Protein AF-C6LJI4-F1 (afdb_monomer)

Foldseek 3Di:
DDDDDDPDDDDDDPPVPPPPPPDPPPQDLVNLVVLLVVLVVCVVVPHDPVSLVVSLVSNVVSCVVCPVVDDPVSVVVSVVSVVVVVVVVVVVVVVD

Organism: NCBI:txid478749

Structure (mmCIF, N/CA/C/O backbone):
data_AF-C6LJI4-F1
#
_entry.id   AF-C6LJI4-F1
#
loop_
_atom_site.group_PDB
_atom_site.id
_atom_site.type_symbol
_atom_site.label_atom_id
_atom_site.label_alt_id
_atom_site.label_comp_id
_atom_site.label_asym_id
_atom_site.label_entity_id
_atom_site.label_seq_id
_atom_site.pdbx_PDB_ins_code
_atom_site.Cartn_x
_atom_site.Cartn_y
_atom_site.Cartn_z
_atom_site.occupancy
_atom_site.B_iso_or_equiv
_atom_site.auth_seq_id
_atom_site.auth_comp_id
_atom_site.auth_asym_id
_atom_site.auth_atom_id
_atom_site.pdbx_PDB_model_num
ATOM 1 N N . MET A 1 1 ? 60.604 -6.750 -29.473 1.00 41.78 1 MET A N 1
ATOM 2 C CA . MET A 1 1 ? 60.209 -6.644 -28.053 1.00 41.78 1 MET A CA 1
ATOM 3 C C . MET A 1 1 ? 58.831 -7.257 -27.916 1.00 41.78 1 MET A C 1
ATOM 5 O O . MET A 1 1 ? 57.941 -6.884 -28.669 1.00 41.78 1 MET A O 1
ATOM 9 N N . THR A 1 2 ? 58.725 -8.281 -27.077 1.00 46.78 2 THR A N 1
ATOM 10 C CA . THR A 1 2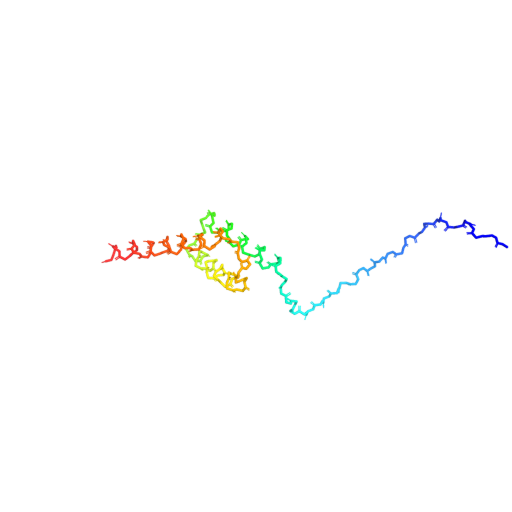 ? 57.569 -9.168 -26.913 1.00 46.78 2 THR A CA 1
ATOM 11 C C . THR A 1 2 ? 56.472 -8.559 -26.037 1.00 46.78 2 THR A C 1
ATOM 13 O O . THR A 1 2 ? 56.702 -7.633 -25.267 1.00 46.78 2 THR A O 1
ATOM 16 N N . LEU A 1 3 ? 55.266 -9.095 -26.226 1.00 45.69 3 LEU A N 1
ATOM 17 C CA . LEU A 1 3 ? 53.948 -8.626 -25.786 1.00 45.69 3 LEU A CA 1
ATOM 18 C C . LEU A 1 3 ? 53.554 -9.021 -24.348 1.00 45.69 3 LEU A C 1
ATOM 20 O O . LEU A 1 3 ? 52.369 -9.045 -24.026 1.00 45.69 3 LEU A O 1
ATOM 24 N N . GLU A 1 4 ? 54.501 -9.314 -23.465 1.00 49.22 4 GLU A N 1
ATOM 25 C CA . GLU A 1 4 ? 54.191 -9.704 -22.089 1.00 49.22 4 GLU A CA 1
ATOM 26 C C . GLU A 1 4 ? 55.008 -8.906 -21.084 1.00 49.22 4 GLU A C 1
ATOM 28 O O . GLU A 1 4 ? 56.122 -8.491 -21.365 1.00 49.22 4 GLU A O 1
ATOM 33 N N . GLU A 1 5 ? 54.421 -8.743 -19.900 1.00 52.22 5 GLU A N 1
ATOM 34 C CA . GLU A 1 5 ? 54.991 -8.114 -18.705 1.00 52.22 5 GLU A CA 1
ATOM 35 C C . GLU A 1 5 ? 54.784 -6.603 -18.559 1.00 52.22 5 GLU A C 1
ATOM 37 O O . GLU A 1 5 ? 55.703 -5.794 -18.633 1.00 52.22 5 GLU A O 1
ATOM 42 N N . SER A 1 6 ? 53.566 -6.216 -18.166 1.00 43.94 6 SER A N 1
ATOM 43 C CA . SER A 1 6 ? 53.405 -5.229 -17.082 1.00 43.94 6 SER A CA 1
ATOM 44 C C . SER A 1 6 ? 52.006 -5.274 -16.465 1.00 43.94 6 SER A C 1
ATOM 46 O O . SER A 1 6 ? 51.264 -4.295 -16.414 1.00 43.94 6 SER A O 1
ATOM 48 N N . ARG A 1 7 ? 51.645 -6.435 -15.909 1.00 51.47 7 ARG A N 1
ATOM 49 C CA . ARG A 1 7 ? 50.669 -6.487 -14.814 1.00 51.47 7 ARG A CA 1
ATOM 50 C C . ARG A 1 7 ? 51.365 -6.029 -13.533 1.00 51.47 7 ARG A C 1
ATOM 52 O O . ARG A 1 7 ? 51.892 -6.852 -12.796 1.00 51.47 7 ARG A O 1
ATOM 59 N N . ARG A 1 8 ? 51.362 -4.724 -13.248 1.00 49.66 8 ARG A N 1
ATOM 60 C CA . ARG A 1 8 ? 51.642 -4.194 -11.899 1.00 49.66 8 ARG A CA 1
ATOM 61 C C . ARG A 1 8 ? 50.985 -2.829 -11.695 1.00 49.66 8 ARG A C 1
ATOM 63 O O . ARG A 1 8 ? 51.538 -1.779 -11.984 1.00 49.66 8 ARG A O 1
ATOM 70 N N . THR A 1 9 ? 49.757 -2.891 -11.183 1.00 53.81 9 THR A N 1
ATOM 71 C CA . THR A 1 9 ? 49.275 -2.093 -10.044 1.00 53.81 9 THR A CA 1
ATOM 72 C C . THR A 1 9 ? 49.804 -0.659 -9.905 1.00 53.81 9 THR A C 1
ATOM 74 O O . THR A 1 9 ? 50.898 -0.455 -9.381 1.00 53.81 9 THR A O 1
ATOM 77 N N . LYS A 1 10 ? 48.943 0.338 -10.151 1.00 42.22 10 LYS A N 1
ATOM 78 C CA . LYS A 1 10 ? 48.779 1.468 -9.217 1.00 42.22 10 LYS A CA 1
ATOM 79 C C . LYS A 1 10 ? 47.540 2.302 -9.538 1.00 42.22 10 LYS A C 1
ATOM 81 O O . LYS A 1 10 ? 47.515 3.107 -10.459 1.00 42.22 10 LYS A O 1
ATOM 86 N N . SER A 1 11 ? 46.515 2.075 -8.718 1.00 50.50 11 SER A N 1
ATOM 87 C CA . SER A 1 11 ? 45.665 3.092 -8.095 1.00 50.50 11 SER A CA 1
ATOM 88 C C . SER A 1 11 ? 45.650 4.463 -8.781 1.00 50.50 11 SER A C 1
ATOM 90 O O . SER A 1 11 ? 46.498 5.318 -8.527 1.00 50.50 11 SER A O 1
ATOM 92 N N . ARG A 1 12 ? 44.617 4.711 -9.587 1.00 44.19 12 ARG A N 1
ATOM 93 C CA . ARG A 1 12 ? 44.229 6.071 -9.965 1.00 44.19 12 ARG A CA 1
ATOM 94 C C . ARG A 1 12 ? 42.754 6.276 -9.651 1.00 44.19 12 ARG A C 1
ATOM 96 O O . ARG A 1 12 ? 41.892 6.230 -10.514 1.00 44.19 12 ARG A O 1
ATOM 103 N N . ARG A 1 13 ? 42.508 6.432 -8.345 1.00 52.50 13 ARG A N 1
ATOM 104 C CA . ARG A 1 13 ? 41.472 7.261 -7.708 1.00 52.50 13 ARG A CA 1
ATOM 105 C C . ARG A 1 13 ? 40.394 7.739 -8.692 1.00 52.50 13 ARG A C 1
ATOM 107 O O . ARG A 1 13 ? 40.454 8.863 -9.191 1.00 52.50 13 ARG A O 1
ATOM 114 N N . ILE A 1 14 ? 39.391 6.901 -8.944 1.00 51.56 14 ILE A N 1
ATOM 115 C CA . ILE A 1 14 ? 38.159 7.365 -9.577 1.00 51.56 14 ILE A CA 1
ATOM 116 C C . ILE A 1 14 ? 37.483 8.244 -8.525 1.00 51.56 14 ILE A C 1
ATOM 118 O O . ILE A 1 14 ? 36.807 7.770 -7.616 1.00 51.56 14 ILE A O 1
ATOM 122 N N . LYS A 1 15 ? 37.741 9.555 -8.597 1.00 45.03 15 LYS A N 1
ATOM 123 C CA . LYS A 1 15 ? 36.825 10.562 -8.068 1.00 45.03 15 LYS A CA 1
ATOM 124 C C . LYS A 1 15 ? 35.529 10.333 -8.834 1.00 45.03 15 LYS A C 1
ATOM 126 O O . LYS A 1 15 ? 35.370 10.859 -9.933 1.00 45.03 15 LYS A O 1
ATOM 131 N N . SER A 1 16 ? 34.639 9.520 -8.276 1.00 49.47 16 SER A N 1
ATOM 132 C CA . SER A 1 16 ? 33.258 9.410 -8.723 1.00 49.47 16 SER A CA 1
ATOM 133 C C . SER A 1 16 ? 32.645 10.788 -8.525 1.00 49.47 16 SER A C 1
ATOM 135 O O . SER A 1 16 ? 32.207 11.160 -7.437 1.00 49.47 16 SER A O 1
ATOM 137 N N . ARG A 1 17 ? 32.766 11.617 -9.563 1.00 45.22 17 ARG A N 1
ATOM 138 C CA . ARG A 1 17 ? 32.175 12.941 -9.638 1.00 45.22 17 ARG A CA 1
ATOM 139 C C . ARG A 1 17 ? 30.681 12.709 -9.489 1.00 45.22 17 ARG A C 1
ATOM 141 O O . ARG A 1 17 ? 30.052 12.136 -10.368 1.00 45.22 17 ARG A O 1
ATOM 148 N N . ARG A 1 18 ? 30.177 13.085 -8.314 1.00 50.34 18 ARG A N 1
ATOM 149 C CA . ARG A 1 18 ? 28.776 13.080 -7.901 1.00 50.34 18 ARG A CA 1
ATOM 150 C C . ARG A 1 18 ? 27.948 13.657 -9.046 1.00 50.34 18 ARG A C 1
ATOM 152 O O . ARG A 1 18 ? 27.921 14.873 -9.228 1.00 50.34 18 ARG A O 1
ATOM 159 N N . ILE A 1 19 ? 27.330 12.792 -9.842 1.00 54.91 19 ILE A N 1
ATOM 160 C CA . ILE A 1 19 ? 26.380 13.232 -10.852 1.00 54.91 19 ILE A CA 1
ATOM 161 C C . ILE A 1 19 ? 25.131 13.596 -10.054 1.00 54.91 19 ILE A C 1
ATO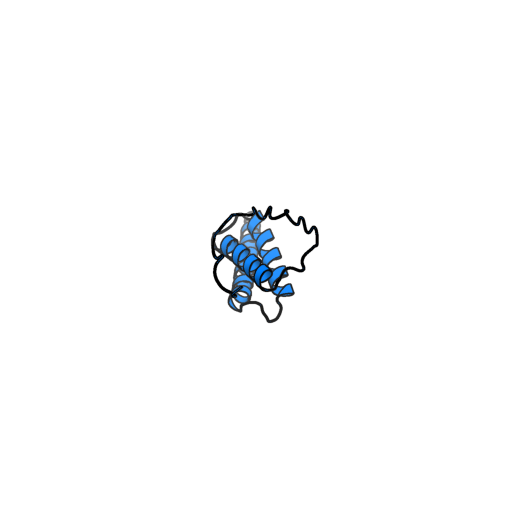M 163 O O . ILE A 1 19 ? 24.335 12.740 -9.679 1.00 54.91 19 ILE A O 1
ATOM 167 N N . LYS A 1 20 ? 25.014 14.876 -9.682 1.00 50.78 20 LYS A N 1
ATOM 168 C CA . LYS A 1 20 ? 23.725 15.470 -9.328 1.00 50.78 20 LYS A CA 1
ATOM 169 C C . LYS A 1 20 ? 22.927 15.554 -10.629 1.00 50.78 20 LYS A C 1
ATOM 171 O O . LYS A 1 20 ? 22.832 16.614 -11.236 1.00 50.78 20 LYS A O 1
ATOM 176 N N . SER A 1 21 ? 22.408 14.418 -11.079 1.00 50.03 21 SER A N 1
ATOM 177 C CA . SER A 1 21 ? 21.393 14.378 -12.121 1.00 50.03 21 SER A CA 1
ATOM 178 C C . SER A 1 21 ? 20.085 14.802 -11.470 1.00 50.03 21 SER A C 1
ATOM 180 O O . SER A 1 21 ? 19.325 13.975 -10.981 1.00 50.03 21 SER A O 1
ATOM 182 N N . GLY A 1 22 ? 19.852 16.111 -11.406 1.00 46.50 22 GLY A N 1
ATOM 183 C CA . GLY A 1 22 ? 18.543 16.696 -11.118 1.00 46.50 22 GLY A CA 1
ATOM 184 C C . GLY A 1 22 ? 17.583 16.498 -12.291 1.00 46.50 22 GLY A C 1
ATOM 185 O O . GLY A 1 22 ? 17.040 17.465 -12.805 1.00 46.50 22 GLY A O 1
ATOM 186 N N . GLY A 1 23 ? 17.423 15.256 -12.744 1.00 41.69 23 GLY A N 1
ATOM 187 C CA . GLY A 1 23 ? 16.332 14.853 -13.615 1.00 41.69 23 GLY A CA 1
ATOM 188 C C . GLY A 1 23 ? 15.297 14.167 -12.743 1.00 41.69 23 GLY A C 1
ATOM 189 O O . GLY A 1 23 ? 15.659 13.320 -11.927 1.00 41.69 23 GLY A O 1
ATOM 190 N N . GLN A 1 24 ? 14.022 14.519 -12.891 1.00 51.34 24 GLN A N 1
ATOM 191 C CA . GLN A 1 24 ? 12.944 13.616 -12.500 1.00 51.34 24 GLN A CA 1
ATOM 192 C C . GLN A 1 24 ? 13.134 12.335 -13.317 1.00 51.34 24 GLN A C 1
ATOM 194 O O . GLN A 1 24 ? 12.630 12.216 -14.429 1.00 51.34 24 GLN A O 1
ATOM 199 N N . SER A 1 25 ? 13.943 11.406 -12.805 1.00 52.22 25 SER A N 1
ATOM 200 C CA . SER A 1 25 ? 13.981 10.052 -13.325 1.00 52.22 25 SER A CA 1
ATOM 201 C C . SER A 1 25 ? 12.553 9.554 -13.193 1.00 52.22 25 SER A C 1
ATOM 203 O O . SER A 1 25 ? 12.007 9.555 -12.085 1.00 52.22 25 SER A O 1
ATOM 205 N N . MET A 1 26 ? 11.916 9.228 -14.320 1.00 57.78 26 MET A N 1
ATOM 206 C CA . MET A 1 26 ? 10.673 8.470 -14.282 1.00 57.78 26 MET A CA 1
ATOM 207 C C . MET A 1 26 ? 10.931 7.289 -13.355 1.00 57.78 26 MET A C 1
ATOM 209 O O . MET A 1 26 ? 11.890 6.543 -13.572 1.00 57.78 26 MET A O 1
ATOM 213 N N . LYS A 1 27 ? 10.157 7.204 -12.270 1.00 68.69 27 LYS A N 1
ATOM 214 C CA . LYS A 1 27 ? 10.360 6.155 -11.278 1.00 68.69 27 LYS A CA 1
ATOM 215 C C . LYS A 1 27 ? 10.236 4.824 -11.990 1.00 68.69 27 LYS A C 1
ATOM 217 O O . LYS A 1 27 ? 9.261 4.608 -12.714 1.00 68.69 27 LYS A O 1
ATOM 222 N N . THR A 1 28 ? 11.226 3.960 -11.831 1.00 82.69 28 THR A N 1
ATOM 223 C CA . THR A 1 28 ? 11.164 2.645 -12.460 1.00 82.69 28 THR A CA 1
ATOM 224 C C . THR A 1 28 ? 10.036 1.838 -11.817 1.00 82.69 28 THR A C 1
ATOM 226 O O . THR A 1 28 ? 9.619 2.090 -10.683 1.00 82.69 28 THR A O 1
ATOM 229 N N . ARG A 1 29 ? 9.517 0.840 -12.536 1.00 83.06 29 ARG A N 1
ATOM 230 C CA . ARG A 1 29 ? 8.478 -0.071 -12.025 1.00 83.06 29 ARG A CA 1
ATOM 231 C C . ARG A 1 29 ? 8.853 -0.672 -10.664 1.00 83.06 29 ARG A C 1
ATOM 233 O O . ARG A 1 29 ? 8.012 -0.767 -9.776 1.00 83.06 29 ARG A O 1
ATOM 240 N N . GLU A 1 30 ? 10.123 -1.023 -10.488 1.00 86.38 30 GLU A N 1
ATOM 241 C CA . GLU A 1 30 ? 10.670 -1.573 -9.244 1.00 86.38 30 GLU A CA 1
ATOM 242 C C . GLU A 1 30 ? 10.640 -0.560 -8.092 1.00 86.38 30 GLU A C 1
ATOM 244 O O . GLU A 1 30 ? 10.282 -0.915 -6.970 1.00 86.38 30 GLU A O 1
ATOM 249 N N . GLU A 1 31 ? 10.935 0.714 -8.362 1.00 88.06 31 GLU A N 1
ATOM 250 C CA . GLU A 1 31 ? 10.836 1.779 -7.358 1.00 88.06 31 GLU A CA 1
ATOM 251 C C . GLU A 1 31 ? 9.387 1.996 -6.909 1.00 88.06 31 GLU A C 1
ATOM 253 O O . GLU A 1 31 ? 9.127 2.185 -5.721 1.00 88.06 31 GLU A O 1
ATOM 258 N N . ILE A 1 32 ? 8.428 1.930 -7.837 1.00 89.81 32 ILE A N 1
ATOM 259 C CA . ILE A 1 32 ? 6.998 2.080 -7.534 1.00 89.81 32 ILE A CA 1
ATOM 260 C C . ILE A 1 32 ? 6.506 0.908 -6.673 1.00 89.81 32 ILE A C 1
ATOM 262 O O . ILE A 1 32 ? 5.807 1.131 -5.682 1.00 89.81 32 ILE A O 1
ATOM 266 N N . ILE A 1 33 ? 6.915 -0.324 -6.996 1.00 89.44 33 ILE A N 1
ATOM 267 C CA . ILE A 1 33 ? 6.617 -1.509 -6.176 1.00 89.44 33 ILE A CA 1
ATOM 268 C C . ILE A 1 33 ? 7.245 -1.367 -4.785 1.00 89.44 33 ILE A C 1
ATOM 270 O O . ILE A 1 33 ? 6.559 -1.567 -3.788 1.00 89.44 33 ILE A O 1
ATOM 274 N N . SER A 1 34 ? 8.504 -0.939 -4.690 1.00 91.31 34 SER A N 1
ATOM 275 C CA . SER A 1 34 ? 9.173 -0.721 -3.401 1.00 91.31 34 SER A CA 1
ATOM 276 C C . SER A 1 34 ? 8.439 0.312 -2.533 1.00 91.31 34 SER A C 1
ATOM 278 O O . SER A 1 34 ? 8.178 0.077 -1.352 1.00 91.31 34 SER A O 1
ATOM 280 N N . MET A 1 35 ? 7.997 1.427 -3.127 1.00 92.81 35 MET A N 1
ATOM 281 C CA . MET A 1 35 ? 7.182 2.432 -2.434 1.00 92.81 35 MET A CA 1
ATOM 282 C C . MET A 1 35 ? 5.826 1.885 -1.967 1.00 92.81 35 MET A C 1
ATOM 284 O O . MET A 1 35 ? 5.320 2.308 -0.918 1.00 92.81 35 MET A O 1
ATOM 288 N N . LEU A 1 36 ? 5.221 0.989 -2.753 1.00 93.06 36 LEU A N 1
ATOM 289 C CA . LEU A 1 36 ? 3.964 0.324 -2.413 1.00 93.06 36 LEU A CA 1
ATOM 290 C C . LEU A 1 36 ? 4.169 -0.598 -1.210 1.00 93.06 36 LEU A C 1
ATOM 292 O O . LEU A 1 36 ? 3.397 -0.533 -0.254 1.00 93.06 36 LEU A O 1
ATOM 296 N N . GLU A 1 37 ? 5.244 -1.386 -1.214 1.00 93.38 37 GLU A N 1
ATOM 297 C CA . GLU A 1 37 ? 5.597 -2.267 -0.102 1.00 93.38 37 GLU A CA 1
ATOM 298 C C . GLU A 1 37 ? 5.923 -1.508 1.181 1.00 93.38 37 GLU A C 1
ATOM 300 O O . GLU A 1 37 ? 5.474 -1.892 2.260 1.00 93.38 37 GLU A O 1
ATOM 305 N N . GLU A 1 38 ? 6.679 -0.416 1.087 1.00 93.81 38 GLU A N 1
ATOM 306 C CA . GLU A 1 38 ? 6.988 0.439 2.232 1.00 93.81 38 GLU A CA 1
ATOM 307 C C . GLU A 1 38 ? 5.707 1.001 2.861 1.00 93.81 38 GLU A C 1
ATOM 309 O O . GLU A 1 38 ? 5.500 0.899 4.073 1.00 93.81 38 GLU A O 1
ATOM 314 N N . SER A 1 39 ? 4.807 1.528 2.026 1.00 93.19 39 SER A N 1
ATOM 315 C CA . SER A 1 39 ? 3.528 2.073 2.487 1.00 93.19 39 SER A CA 1
ATOM 316 C C . SER A 1 39 ? 2.651 0.977 3.101 1.00 93.19 39 SER A C 1
ATOM 318 O O . SER A 1 39 ? 2.049 1.188 4.152 1.00 93.19 39 SER A O 1
ATOM 320 N N . GLY A 1 40 ? 2.631 -0.217 2.502 1.00 92.62 40 GLY A N 1
ATOM 321 C CA . GLY A 1 40 ? 1.922 -1.378 3.035 1.00 92.62 40 GLY A CA 1
ATOM 322 C C . GLY A 1 40 ? 2.439 -1.822 4.404 1.00 92.62 40 GLY A C 1
ATOM 323 O O . GLY A 1 40 ? 1.644 -2.026 5.318 1.00 92.62 40 GLY A O 1
ATOM 324 N N . LYS A 1 41 ? 3.762 -1.881 4.596 1.00 93.38 41 LYS A N 1
ATOM 325 C CA . LYS A 1 41 ? 4.380 -2.203 5.896 1.00 93.38 41 LYS A CA 1
ATOM 326 C C . LYS A 1 41 ? 4.007 -1.191 6.975 1.00 93.38 41 LYS A C 1
ATOM 328 O O . LYS A 1 41 ? 3.811 -1.569 8.128 1.00 93.38 41 LYS A O 1
ATOM 333 N N . ILE A 1 42 ? 3.920 0.093 6.623 1.00 92.56 42 ILE A N 1
ATOM 334 C CA . ILE A 1 42 ? 3.489 1.133 7.564 1.00 92.56 42 ILE A CA 1
ATOM 335 C C . ILE A 1 42 ? 2.026 0.913 7.953 1.00 92.56 42 ILE A C 1
ATOM 337 O O . ILE A 1 42 ? 1.715 0.942 9.141 1.00 92.56 42 ILE A O 1
ATOM 341 N N . MET A 1 43 ? 1.155 0.612 6.985 1.00 91.81 43 MET A N 1
ATOM 342 C CA . MET A 1 43 ? -0.257 0.302 7.234 1.00 91.81 43 MET A CA 1
ATOM 343 C C . MET A 1 43 ? -0.445 -0.940 8.117 1.00 91.81 43 MET A C 1
AT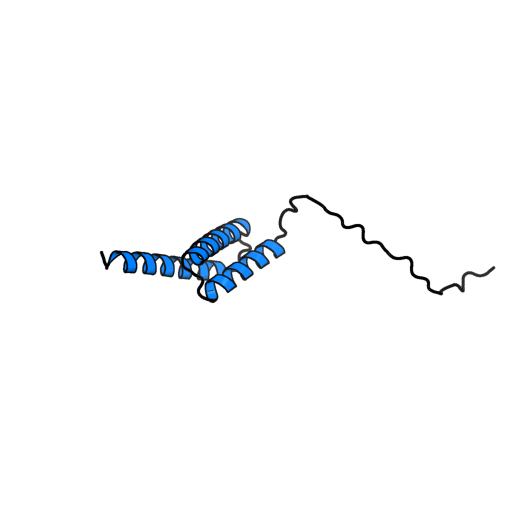OM 345 O O . MET A 1 43 ? -1.286 -0.928 9.016 1.00 91.81 43 MET A O 1
ATOM 349 N N . GLU A 1 44 ? 0.357 -1.989 7.921 1.00 90.38 44 GLU A N 1
ATOM 350 C CA . GLU A 1 44 ? 0.319 -3.210 8.740 1.00 90.38 44 GLU A CA 1
ATOM 351 C C . GLU A 1 44 ? 0.748 -2.983 10.192 1.00 90.38 44 GLU A C 1
ATOM 353 O O . GLU A 1 44 ? 0.211 -3.621 11.096 1.00 90.38 44 GLU A O 1
ATOM 358 N N . LYS A 1 45 ? 1.665 -2.042 10.441 1.00 91.00 45 LYS A N 1
ATOM 359 C CA . LYS A 1 45 ? 2.106 -1.683 11.799 1.00 91.00 45 LYS A CA 1
ATOM 360 C C . LYS A 1 45 ? 1.062 -0.902 12.601 1.00 91.00 45 LYS A C 1
ATOM 362 O O . LYS A 1 45 ? 1.281 -0.660 13.783 1.00 91.00 45 LYS A O 1
ATOM 367 N N . GLY A 1 46 ? -0.056 -0.512 11.987 1.00 86.69 46 GLY A N 1
ATOM 368 C CA . GLY A 1 46 ? -1.090 0.287 12.639 1.00 86.69 46 GLY A CA 1
ATOM 369 C C . GLY A 1 46 ? -0.645 1.741 12.826 1.00 86.69 46 GLY A C 1
ATOM 370 O O . GLY A 1 46 ? -0.356 2.151 13.949 1.00 86.69 46 GLY A O 1
ATOM 371 N N . PRO A 1 47 ? -0.588 2.537 11.746 1.00 86.94 47 PRO A N 1
ATOM 372 C CA . PRO A 1 47 ? -0.115 3.911 11.808 1.00 86.94 47 PRO A CA 1
ATOM 373 C C . PRO A 1 47 ? -1.120 4.817 12.533 1.00 86.94 47 PRO A C 1
ATOM 375 O O . PRO A 1 47 ? -2.287 4.456 12.747 1.00 86.94 47 PRO A O 1
ATOM 378 N N . THR A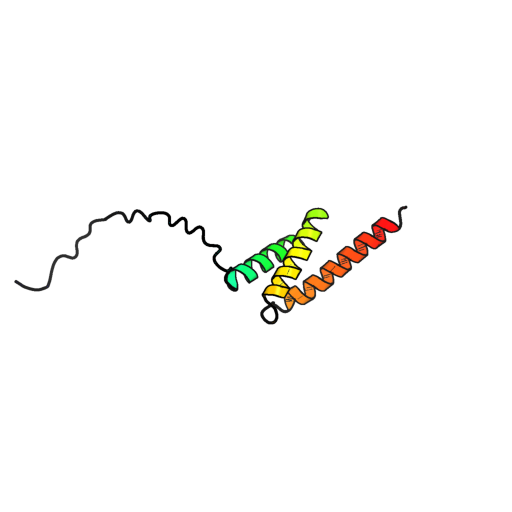 1 48 ? -0.678 6.026 12.896 1.00 87.88 48 THR A N 1
ATOM 379 C CA . THR A 1 48 ? -1.577 7.046 13.456 1.00 87.88 48 THR A CA 1
ATOM 380 C C . THR A 1 48 ? -2.705 7.367 12.472 1.00 87.88 48 THR A C 1
ATOM 382 O O . THR A 1 48 ? -2.594 7.102 11.279 1.00 87.88 48 THR A O 1
ATOM 385 N N . GLN A 1 49 ? -3.812 7.959 12.931 1.00 82.00 49 GLN A N 1
ATOM 386 C CA . GLN A 1 49 ? -4.947 8.251 12.043 1.00 82.00 49 GLN A CA 1
ATOM 387 C C . GLN A 1 49 ? -4.565 9.146 10.850 1.00 82.00 49 GLN A C 1
ATOM 389 O O . GLN A 1 49 ? -5.064 8.937 9.745 1.00 82.00 49 GLN A O 1
ATOM 394 N N . LYS A 1 50 ? -3.674 10.122 11.066 1.00 83.31 50 LYS A N 1
ATOM 395 C CA . LYS A 1 50 ? -3.194 11.027 10.015 1.00 83.31 50 LYS A CA 1
ATOM 396 C C . LYS A 1 50 ? -2.332 10.280 8.996 1.00 83.31 50 LYS A C 1
ATOM 398 O O . LYS A 1 50 ? -2.562 10.402 7.795 1.00 83.31 50 LYS A O 1
ATOM 403 N N . ASP A 1 51 ? -1.400 9.469 9.486 1.00 88.62 51 ASP A N 1
ATOM 404 C CA . ASP A 1 51 ? -0.495 8.686 8.644 1.00 88.62 51 ASP A CA 1
ATOM 405 C C . ASP A 1 51 ? -1.250 7.582 7.893 1.00 88.62 51 ASP A C 1
ATOM 407 O O . ASP A 1 51 ? -0.957 7.307 6.735 1.00 88.62 51 ASP A O 1
ATOM 411 N N . PHE A 1 52 ? -2.280 6.999 8.511 1.00 89.12 52 PHE A N 1
ATOM 412 C CA . PHE A 1 52 ? -3.133 5.987 7.896 1.00 89.12 52 PHE A CA 1
ATOM 413 C C . PHE A 1 52 ? -3.776 6.500 6.608 1.00 89.12 52 PHE A C 1
ATOM 415 O O . PHE A 1 52 ? -3.684 5.842 5.575 1.00 89.12 52 PHE A O 1
ATOM 422 N N . ARG A 1 53 ? -4.399 7.686 6.645 1.00 89.06 53 ARG A N 1
ATOM 423 C CA . ARG A 1 53 ? -5.034 8.263 5.452 1.00 89.06 53 ARG A CA 1
ATOM 424 C C . ARG A 1 53 ? -4.002 8.567 4.371 1.00 89.06 53 ARG A C 1
ATOM 426 O O . ARG A 1 53 ? -4.189 8.168 3.229 1.00 89.06 53 ARG A O 1
ATOM 433 N N . PHE A 1 54 ? -2.893 9.199 4.753 1.00 92.38 54 PHE A N 1
ATOM 434 C CA . PHE A 1 54 ? -1.813 9.523 3.823 1.00 92.38 54 PHE A CA 1
ATOM 435 C C . PHE A 1 54 ? -1.265 8.275 3.115 1.00 92.38 54 PHE A C 1
ATOM 437 O O . PHE A 1 54 ? -1.124 8.256 1.893 1.00 92.38 54 PHE A O 1
ATOM 444 N N . HIS A 1 55 ? -0.971 7.213 3.869 1.00 93.06 55 HIS A N 1
ATOM 445 C CA . HIS A 1 55 ? -0.450 5.978 3.293 1.00 93.06 55 HIS A CA 1
ATOM 446 C C . HIS A 1 55 ? -1.500 5.224 2.481 1.00 93.06 55 HIS A C 1
ATOM 448 O O . HIS A 1 55 ? -1.141 4.618 1.476 1.00 93.06 55 HIS A O 1
ATOM 454 N N . MET A 1 56 ? -2.779 5.296 2.849 1.00 93.44 56 MET A N 1
ATOM 455 C CA . MET A 1 56 ? -3.854 4.719 2.047 1.00 93.44 56 MET A CA 1
ATOM 456 C C . MET A 1 56 ? -3.973 5.407 0.679 1.00 93.44 56 MET A C 1
ATOM 458 O O . MET A 1 56 ? -3.879 4.719 -0.333 1.00 93.44 56 MET A O 1
ATOM 462 N N . GLU A 1 57 ? -4.072 6.739 0.635 1.00 93.00 57 GLU A N 1
ATOM 463 C CA . GLU A 1 57 ? -4.134 7.521 -0.617 1.00 93.00 57 GLU A CA 1
ATOM 464 C C . GLU A 1 57 ? -2.887 7.293 -1.487 1.00 93.00 57 GLU A C 1
ATOM 466 O O . GLU A 1 57 ? -2.956 7.133 -2.711 1.00 93.00 57 GLU A O 1
ATOM 471 N N . ARG A 1 58 ? -1.714 7.208 -0.847 1.00 93.75 58 ARG A N 1
ATOM 472 C CA . ARG A 1 58 ? -0.463 6.869 -1.529 1.00 93.75 58 ARG A CA 1
ATOM 473 C C . ARG A 1 58 ? -0.520 5.474 -2.150 1.00 93.75 58 ARG A C 1
ATOM 475 O O . ARG A 1 58 ? -0.100 5.314 -3.290 1.00 93.75 58 ARG A O 1
ATOM 482 N N . ILE A 1 59 ? -1.023 4.472 -1.431 1.00 93.88 59 ILE A N 1
ATOM 483 C CA . ILE A 1 59 ? -1.176 3.103 -1.944 1.00 93.88 59 ILE A CA 1
ATOM 484 C C . ILE A 1 59 ? -2.155 3.071 -3.118 1.00 93.88 59 ILE A C 1
ATOM 486 O O . ILE A 1 59 ? -1.851 2.428 -4.116 1.00 93.88 59 ILE A O 1
ATOM 490 N N . GLU A 1 60 ? -3.278 3.788 -3.046 1.00 93.50 60 GLU A N 1
ATOM 491 C CA . GLU A 1 60 ? -4.219 3.905 -4.169 1.00 93.50 60 GLU A CA 1
ATOM 492 C C . GLU A 1 60 ? -3.543 4.444 -5.424 1.00 93.50 60 GLU A C 1
ATOM 494 O O . GLU A 1 60 ? -3.617 3.816 -6.477 1.00 93.50 60 GLU A O 1
ATOM 499 N N . THR A 1 61 ? -2.817 5.552 -5.279 1.00 93.19 61 THR A N 1
ATOM 500 C CA . THR A 1 61 ? -2.090 6.185 -6.383 1.00 93.19 61 THR A CA 1
ATOM 501 C C . THR A 1 61 ? -1.058 5.226 -6.982 1.00 93.19 61 THR A C 1
ATOM 503 O O . THR A 1 61 ? -0.946 5.094 -8.196 1.00 93.19 61 THR A O 1
ATOM 506 N N . LEU A 1 62 ? -0.299 4.515 -6.142 1.00 92.75 62 LEU A N 1
ATOM 507 C CA . LEU A 1 62 ? 0.713 3.558 -6.603 1.00 92.75 62 LEU A CA 1
ATOM 508 C C . LEU A 1 62 ? 0.085 2.358 -7.326 1.00 92.75 62 LEU A C 1
ATOM 510 O O . LEU A 1 62 ? 0.639 1.887 -8.315 1.00 92.75 62 LEU A O 1
ATOM 514 N N . ILE A 1 63 ? -1.072 1.884 -6.862 1.00 92.81 63 ILE A N 1
ATOM 515 C CA . ILE A 1 63 ? -1.845 0.824 -7.519 1.00 92.81 63 ILE A CA 1
ATOM 516 C C . ILE A 1 63 ? -2.382 1.299 -8.872 1.00 92.81 63 ILE A C 1
ATOM 518 O O . ILE A 1 63 ? -2.341 0.543 -9.839 1.00 92.81 63 ILE A O 1
ATOM 522 N N . GLU A 1 64 ? -2.864 2.538 -8.961 1.00 91.19 64 GLU A N 1
ATOM 523 C CA . GLU A 1 64 ? -3.334 3.125 -10.217 1.00 91.19 64 GLU A CA 1
ATOM 524 C C . GLU A 1 64 ? -2.197 3.243 -11.238 1.00 91.19 64 GLU A C 1
ATOM 526 O O . GLU A 1 64 ? -2.357 2.821 -12.381 1.00 91.19 64 GLU A O 1
ATOM 531 N N . ILE A 1 65 ? -1.018 3.704 -10.802 1.00 89.94 65 ILE A N 1
ATOM 532 C CA . ILE A 1 65 ? 0.178 3.789 -11.652 1.00 89.94 65 ILE A CA 1
ATOM 533 C C . ILE A 1 65 ? 0.629 2.398 -12.126 1.00 89.94 65 ILE A C 1
ATOM 535 O O . ILE A 1 65 ? 1.004 2.237 -13.285 1.00 89.94 65 ILE A O 1
ATOM 539 N N . LEU A 1 66 ? 0.608 1.388 -11.249 1.00 89.12 66 LEU A N 1
ATOM 540 C CA . LEU A 1 66 ? 0.986 0.017 -11.613 1.00 89.12 66 LEU A CA 1
ATOM 541 C C . LEU A 1 66 ? -0.080 -0.686 -12.464 1.00 89.12 66 LEU A C 1
ATOM 543 O O . LEU A 1 66 ? 0.235 -1.628 -13.189 1.00 89.12 66 LEU A O 1
ATOM 547 N N . GLY A 1 67 ? -1.349 -0.288 -12.367 1.00 88.88 67 GLY A N 1
ATOM 548 C CA . GLY A 1 67 ? -2.444 -0.897 -13.113 1.00 88.88 67 GLY A CA 1
ATOM 549 C C . GLY A 1 67 ? -2.478 -2.416 -12.928 1.00 88.88 67 GLY A C 1
ATOM 550 O O . GLY A 1 67 ? -2.591 -2.920 -11.802 1.00 88.88 67 GLY A O 1
ATOM 551 N N . THR A 1 68 ? -2.368 -3.165 -14.031 1.00 84.44 68 THR A N 1
ATOM 552 C CA . THR A 1 68 ? -2.362 -4.640 -14.057 1.00 84.44 68 THR A CA 1
ATOM 553 C C . THR A 1 68 ? -1.162 -5.272 -13.362 1.00 84.44 68 THR A C 1
ATOM 555 O O . THR A 1 68 ? -1.296 -6.389 -12.871 1.00 84.44 68 THR A O 1
ATOM 558 N N . ASP A 1 69 ? -0.042 -4.556 -13.252 1.00 82.56 69 ASP A N 1
ATOM 559 C CA . ASP A 1 69 ? 1.174 -5.032 -12.584 1.00 82.56 69 ASP A CA 1
ATOM 560 C C . ASP A 1 69 ? 1.090 -4.985 -11.058 1.00 82.56 69 ASP A C 1
ATOM 562 O O . 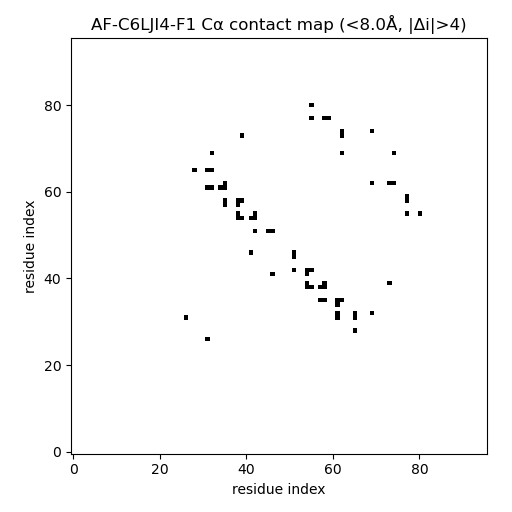ASP A 1 69 ? 1.976 -5.483 -10.363 1.00 82.56 69 ASP A O 1
ATOM 566 N N . THR A 1 70 ? 0.026 -4.391 -10.517 1.00 86.44 70 THR A N 1
ATOM 567 C CA . THR A 1 70 ? -0.192 -4.363 -9.076 1.00 86.44 70 THR A CA 1
ATOM 568 C C . THR A 1 70 ? -0.285 -5.787 -8.518 1.00 86.44 70 THR A C 1
ATOM 570 O O . THR A 1 70 ? -1.178 -6.539 -8.927 1.00 86.44 70 THR A O 1
ATOM 573 N N . PRO A 1 71 ? 0.515 -6.141 -7.496 1.00 87.00 71 PRO A N 1
ATOM 574 C CA . PRO A 1 71 ? 0.359 -7.412 -6.805 1.00 87.00 71 PRO A CA 1
ATOM 575 C C . PRO A 1 71 ? -1.051 -7.563 -6.215 1.00 87.00 71 PRO A C 1
ATOM 577 O O . PRO A 1 71 ? -1.535 -6.694 -5.485 1.00 87.00 71 PRO A O 1
ATOM 580 N N . VAL A 1 72 ? -1.707 -8.698 -6.487 1.00 88.94 72 VAL A N 1
ATOM 581 C CA . VAL A 1 72 ? -3.096 -8.988 -6.062 1.00 88.94 72 VAL A CA 1
ATOM 582 C C . VAL A 1 72 ? -3.295 -8.784 -4.555 1.00 88.94 72 VAL A C 1
ATOM 584 O O . VAL A 1 72 ? -4.346 -8.303 -4.123 1.00 88.94 72 VAL A O 1
ATOM 587 N N . TYR A 1 73 ? -2.259 -9.081 -3.767 1.00 89.81 73 TYR A N 1
ATOM 588 C CA . TYR A 1 73 ? -2.210 -8.836 -2.329 1.00 89.81 73 TYR A CA 1
ATOM 589 C C . TYR A 1 73 ? -2.604 -7.39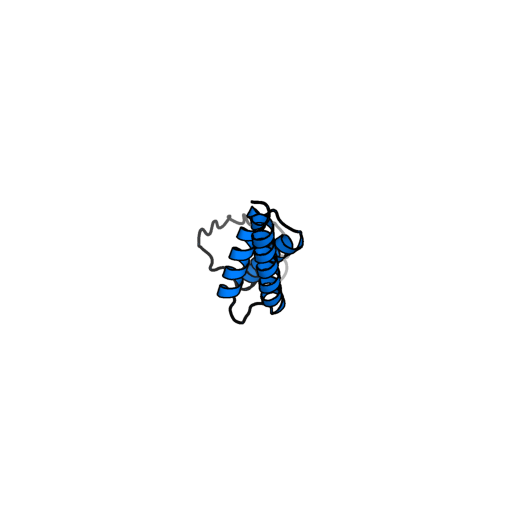9 -1.954 1.00 89.81 73 TYR A C 1
ATOM 591 O O . TYR A 1 73 ? -3.511 -7.202 -1.144 1.00 89.81 73 TYR A O 1
ATOM 599 N N . TYR A 1 74 ? -1.993 -6.393 -2.589 1.00 88.12 74 TYR A N 1
ATOM 600 C CA . TYR A 1 74 ? -2.226 -4.985 -2.257 1.00 88.12 74 TYR A CA 1
ATOM 601 C C . TYR A 1 74 ? -3.619 -4.507 -2.659 1.00 88.12 74 TYR A C 1
ATOM 603 O O . TYR A 1 74 ? -4.217 -3.706 -1.944 1.00 88.12 74 TYR A O 1
ATOM 611 N N . ARG A 1 75 ? -4.198 -5.060 -3.733 1.00 88.50 75 ARG A N 1
ATOM 612 C CA . ARG A 1 75 ? -5.596 -4.776 -4.098 1.00 88.50 75 ARG A CA 1
ATOM 613 C C . ARG A 1 75 ? -6.575 -5.277 -3.038 1.00 88.50 75 ARG A C 1
ATOM 615 O O . ARG A 1 75 ? -7.552 -4.595 -2.736 1.00 88.50 75 ARG A O 1
ATOM 622 N N . LYS A 1 76 ? -6.321 -6.461 -2.470 1.00 92.19 76 LYS A N 1
ATOM 623 C CA . LYS A 1 76 ? -7.136 -7.008 -1.377 1.00 92.19 76 LYS A CA 1
ATOM 624 C C . LYS A 1 76 ? -6.951 -6.192 -0.096 1.00 92.19 76 LYS A C 1
ATOM 626 O O . LYS A 1 76 ? -7.943 -5.783 0.503 1.00 92.19 76 LYS A O 1
ATOM 631 N N . LYS A 1 77 ? -5.704 -5.886 0.275 1.00 92.50 77 LYS A N 1
ATOM 632 C CA . LYS A 1 77 ? -5.392 -5.089 1.469 1.00 92.50 77 LYS A CA 1
ATOM 633 C C . LYS A 1 77 ? -5.969 -3.684 1.431 1.00 92.50 77 LYS A C 1
ATOM 635 O O . LYS A 1 77 ? -6.517 -3.237 2.432 1.00 92.50 77 LYS A O 1
ATOM 640 N N . LEU A 1 78 ? -5.947 -3.027 0.274 1.00 91.44 78 LEU A N 1
ATOM 641 C CA . LEU A 1 78 ? -6.567 -1.716 0.120 1.00 91.44 78 LEU A CA 1
ATOM 642 C C . LEU A 1 78 ? -8.066 -1.742 0.461 1.00 91.44 78 LEU A C 1
ATOM 644 O O . LEU A 1 78 ? -8.548 -0.842 1.144 1.00 91.44 78 LEU A O 1
ATOM 648 N N . LYS A 1 79 ? -8.803 -2.780 0.041 1.00 91.94 79 LYS A N 1
ATOM 649 C CA . LYS A 1 79 ? -10.221 -2.932 0.409 1.00 91.94 79 LYS A CA 1
ATOM 650 C C . LYS A 1 79 ? -10.398 -3.100 1.919 1.00 91.94 79 LYS A C 1
ATOM 652 O O . LYS A 1 79 ? -11.200 -2.383 2.509 1.00 91.94 79 LYS A O 1
ATOM 657 N N . GLU A 1 80 ? -9.608 -3.977 2.541 1.00 92.94 80 GLU A N 1
ATOM 658 C CA . GLU A 1 80 ? -9.633 -4.196 3.996 1.00 92.94 80 GLU A CA 1
ATOM 659 C C . GLU A 1 80 ? -9.354 -2.891 4.767 1.00 92.94 80 GLU A C 1
ATOM 661 O O . GLU A 1 80 ? -10.067 -2.554 5.712 1.00 92.94 80 GLU A O 1
ATOM 666 N N . TRP A 1 81 ? -8.356 -2.109 4.345 1.00 92.19 81 TRP A N 1
ATOM 667 C CA . TRP A 1 81 ? -8.017 -0.838 4.990 1.00 92.19 81 TRP A CA 1
ATOM 668 C C . TRP A 1 81 ? -9.101 0.231 4.821 1.00 92.19 81 TRP A C 1
ATOM 670 O O . TRP A 1 81 ? -9.379 0.964 5.772 1.00 92.19 81 TRP A O 1
ATOM 680 N N . LYS A 1 82 ? -9.768 0.293 3.664 1.00 90.75 82 LYS A N 1
ATOM 681 C CA . LYS A 1 82 ? -10.920 1.187 3.455 1.00 90.75 82 LYS A CA 1
ATOM 682 C C . LYS A 1 82 ? -12.097 0.838 4.359 1.00 90.75 82 LYS A C 1
ATOM 684 O O . LYS A 1 82 ? -12.709 1.726 4.950 1.00 90.75 82 LYS A O 1
ATOM 689 N N . GLU A 1 83 ? -12.406 -0.448 4.503 1.00 90.69 83 GLU A N 1
ATOM 690 C CA . GLU A 1 83 ? -13.461 -0.908 5.411 1.00 90.69 83 GLU A CA 1
ATOM 691 C C . GLU A 1 83 ? -13.131 -0.570 6.870 1.00 90.69 83 GLU A C 1
ATOM 693 O O . GLU A 1 83 ? -13.998 -0.098 7.613 1.00 90.69 83 GLU A O 1
ATOM 698 N N . GLN A 1 84 ? -11.865 -0.727 7.271 1.00 87.19 84 GLN A N 1
ATOM 699 C CA . GLN A 1 84 ? -11.394 -0.308 8.592 1.00 87.19 84 GLN A CA 1
ATOM 700 C C . GLN A 1 84 ? -11.538 1.203 8.808 1.00 87.19 84 GLN A C 1
ATOM 702 O O . GLN A 1 84 ? -11.981 1.619 9.883 1.00 87.19 84 GLN A O 1
ATOM 707 N N . GLU A 1 85 ? -11.204 2.037 7.818 1.00 86.38 85 GLU A N 1
ATOM 708 C CA . GLU A 1 85 ? -11.395 3.488 7.922 1.00 86.38 85 GLU A CA 1
ATOM 709 C C . GLU A 1 85 ? -12.878 3.843 8.079 1.00 86.38 85 GLU A C 1
ATOM 711 O O . GLU A 1 85 ? -13.246 4.600 8.982 1.00 86.38 85 GLU A O 1
ATOM 716 N N . LEU A 1 86 ? -13.744 3.243 7.260 1.00 85.94 86 LEU A N 1
ATOM 717 C CA . LEU A 1 86 ? -15.186 3.460 7.317 1.00 85.94 86 LEU A CA 1
ATOM 718 C C . LEU A 1 86 ? -15.757 3.074 8.689 1.00 85.94 86 LEU A C 1
ATOM 720 O O . LEU A 1 86 ? -16.584 3.794 9.254 1.00 85.94 86 LEU A O 1
ATOM 724 N N . PHE A 1 87 ? -15.290 1.961 9.258 1.00 84.12 87 PHE A N 1
ATOM 725 C CA . PHE A 1 87 ? -15.680 1.530 10.596 1.00 84.12 87 PHE A CA 1
ATOM 726 C C . PHE A 1 87 ? -15.231 2.521 11.681 1.00 84.12 87 PHE A C 1
ATOM 728 O O . PHE A 1 87 ? -16.026 2.870 12.559 1.00 84.12 87 PHE A O 1
ATOM 735 N N . ARG A 1 88 ? -13.994 3.036 11.600 1.00 77.81 88 ARG A N 1
ATOM 736 C CA . ARG A 1 88 ? -13.485 4.078 12.513 1.00 77.81 88 ARG A CA 1
ATOM 737 C C . ARG A 1 88 ? -14.331 5.352 12.438 1.00 77.81 88 ARG A C 1
ATOM 739 O O . ARG A 1 88 ? -14.722 5.880 13.478 1.00 77.81 88 ARG A O 1
ATOM 746 N N . GLN A 1 89 ? -14.684 5.800 11.232 1.00 79.69 89 GLN A N 1
ATOM 747 C CA . GLN A 1 89 ? -15.542 6.974 11.034 1.00 79.69 89 GLN A CA 1
ATOM 748 C C . GLN A 1 89 ? -16.950 6.775 11.618 1.00 79.69 89 GLN A C 1
ATOM 750 O O . GLN A 1 89 ? -17.491 7.675 12.260 1.00 79.69 89 GLN A O 1
ATOM 755 N N . ARG A 1 90 ? -17.545 5.587 11.439 1.00 79.94 90 ARG A N 1
ATOM 756 C CA . ARG A 1 90 ? -18.878 5.264 11.980 1.00 79.94 90 ARG A CA 1
ATOM 757 C C . ARG A 1 90 ? -18.899 5.189 13.506 1.00 79.94 90 ARG A C 1
ATOM 759 O O . ARG A 1 90 ? -19.877 5.624 14.108 1.00 79.94 90 ARG A O 1
ATOM 766 N N . ARG A 1 91 ? -17.844 4.666 14.144 1.00 69.12 91 ARG A N 1
ATOM 767 C CA . ARG A 1 91 ? -17.744 4.647 15.615 1.00 69.12 91 ARG A CA 1
ATOM 768 C C . ARG A 1 91 ? -17.556 6.038 16.215 1.00 69.12 91 ARG A C 1
ATOM 770 O O . ARG A 1 91 ? -18.181 6.317 17.229 1.00 69.12 91 ARG A O 1
ATOM 777 N N . GLY A 1 92 ? -16.770 6.909 15.579 1.00 60.19 92 GLY A N 1
ATOM 778 C CA . GLY A 1 92 ? -16.600 8.293 16.037 1.00 60.19 92 GLY A CA 1
ATOM 779 C C . GLY A 1 92 ? -17.900 9.108 16.023 1.00 60.19 92 GLY A C 1
ATOM 780 O O . GLY A 1 92 ? -18.108 9.934 16.899 1.00 60.19 92 GLY A O 1
ATOM 781 N N . LYS A 1 93 ? -18.812 8.823 15.082 1.00 58.78 93 LYS A N 1
ATOM 782 C CA . LYS A 1 93 ? -20.116 9.503 14.962 1.00 58.78 93 LYS A CA 1
ATOM 783 C C . LYS A 1 93 ? -21.196 9.030 15.945 1.00 58.78 93 LYS A C 1
ATOM 785 O O . LYS A 1 93 ? -22.242 9.653 16.015 1.00 58.78 93 LYS A O 1
ATOM 790 N N . ARG A 1 94 ? -20.993 7.920 16.665 1.00 55.16 94 ARG A N 1
ATOM 791 C CA . ARG A 1 94 ? -21.981 7.382 17.627 1.00 55.16 94 ARG A CA 1
ATOM 792 C C . ARG A 1 94 ? -21.858 7.968 19.041 1.00 55.16 94 ARG A C 1
ATOM 794 O O . ARG A 1 94 ? -22.640 7.586 19.901 1.00 55.16 94 ARG A O 1
ATOM 801 N N . LEU A 1 95 ? -20.867 8.826 19.283 1.00 51.06 95 LEU A N 1
ATOM 802 C CA . LEU A 1 95 ? -20.557 9.416 20.594 1.00 51.06 95 LEU A CA 1
ATOM 803 C C . LEU A 1 95 ? -20.862 10.925 20.670 1.00 51.06 95 LEU A C 1
ATOM 805 O O . LEU A 1 95 ? -20.433 11.584 21.612 1.00 51.06 95 LEU A O 1
ATOM 809 N N . THR A 1 96 ? -21.589 11.457 19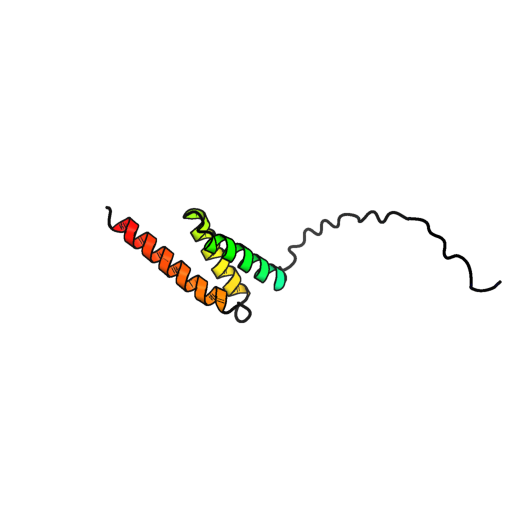.690 1.00 47.69 96 THR A N 1
ATOM 810 C CA . THR A 1 96 ? -22.120 12.829 19.656 1.00 47.69 96 THR A CA 1
ATOM 811 C C . THR A 1 96 ? -23.627 12.766 19.549 1.00 47.69 96 THR A C 1
ATOM 813 O O . THR A 1 96 ? -24.297 13.528 20.270 1.00 47.69 96 THR A O 1
#

Radius of gyration: 24.58 Å; Cα contacts (8 Å, |Δi|>4): 3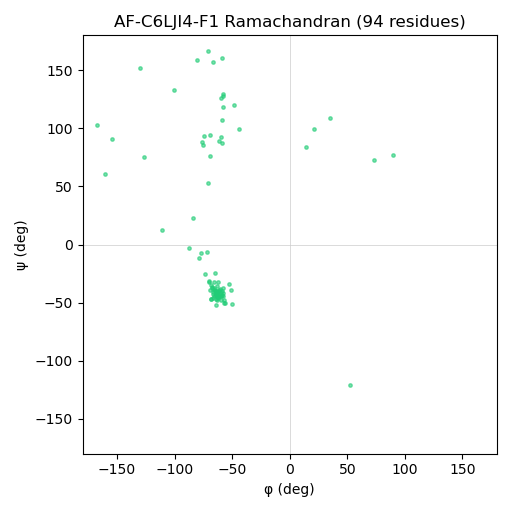4; chains: 1; bounding box: 82×26×49 Å

pLDDT: mean 76.11, std 18.87, range [41.69, 93.88]

Sequence (96 aa):
MTLEESRRTKSRRIKSRRIKSGGQSMKTREEIISMLEESGKIMEKGPTQKDFRFHMERIETLIEILGTDTPVYYRKKLKEWKEQELFRQRRGKRLT

Secondary structure (DSSP, 8-state):
--S-------------------S-PPPPHHHHHHHHHHHHHHHHT---HHHHHHHHHHHHHHHH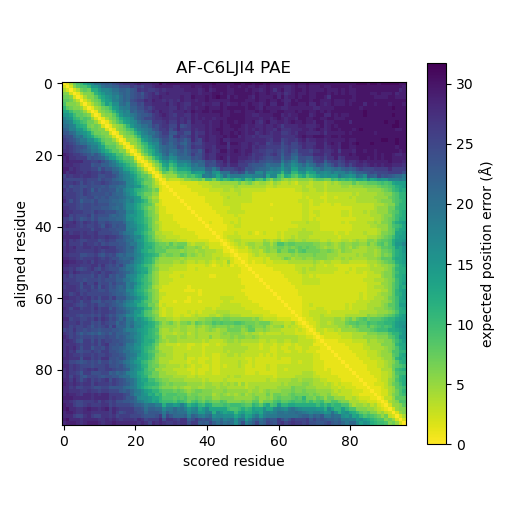HHGGGS-HHHHHHHHHHHHHHHHHHHHHGGG-

Solvent-accessible surface area (backbone atoms only — not comparable to full-atom values): 6089 Å² total; per-residue (Å²): 136,78,98,72,88,81,94,69,89,77,91,75,81,78,76,76,72,78,76,80,71,89,58,88,67,76,74,48,74,66,56,49,50,50,54,39,51,55,37,48,54,46,57,73,71,62,51,56,78,71,54,40,52,54,37,48,56,50,42,51,52,44,39,61,74,42,49,87,74,41,60,68,66,58,62,53,47,52,53,55,52,51,53,51,51,53,51,54,56,55,57,65,64,74,79,117

Mean predicted aligned error: 13.44 Å